Protein AF-A0A539CPX5-F1 (afdb_monomer_lite)

pLDDT: mean 76.92, std 12.01, range [37.75, 88.25]

Sequence (90 aa):
MAAAEVQALAQMNARHQDALERCAAALAGKPDGPWRAAGIDPEGMDLACGDQTARIVFPRRIRTLEELIEIVPPLAEAARRTPSGPAPDA

Foldseek 3Di:
DVVVVVVVQVVCCVVCQVLQQLLCCQQQLDDRARWGFPDDAQQWTWIDGPPDIGTHGQPGGDDDPVVVVVRSVVSSVSSVVRPSDRPDDD

Secondary structure (DSSP, 8-state):
-HHHHHHHHHHHHHHHHHHHHHHHHHHS-PPSS--EEEEEETTEEEEEETTEEEEEE-SS---SHHHHHHHHHHHHHHHHHS--PPPP--

Structure (mmCIF, N/CA/C/O backbone):
data_AF-A0A539CPX5-F1
#
_entry.id   AF-A0A539CPX5-F1
#
loop_
_atom_site.group_PDB
_atom_site.id
_atom_site.type_symbol
_atom_site.label_atom_id
_atom_site.label_alt_id
_atom_site.label_comp_id
_atom_site.label_asym_id
_atom_site.label_entity_id
_atom_site.label_seq_id
_atom_site.pdbx_PDB_ins_code
_atom_site.Cartn_x
_atom_site.Cartn_y
_atom_site.Cartn_z
_atom_site.occupancy
_atom_site.B_iso_or_equiv
_atom_site.auth_seq_id
_atom_site.auth_comp_id
_atom_site.auth_asym_id
_atom_site.auth_atom_id
_atom_site.pdbx_PDB_model_num
ATOM 1 N N . MET A 1 1 ? 5.526 -19.356 -14.663 1.00 54.25 1 MET A N 1
ATOM 2 C CA . MET A 1 1 ? 5.670 -17.883 -14.657 1.00 54.25 1 MET A CA 1
ATOM 3 C C . MET A 1 1 ? 4.902 -17.234 -13.503 1.00 54.25 1 MET A C 1
ATOM 5 O O . MET A 1 1 ? 5.519 -16.454 -12.802 1.00 54.25 1 MET A O 1
ATOM 9 N N . ALA A 1 2 ? 3.668 -17.645 -13.176 1.00 58.59 2 ALA A N 1
ATOM 10 C CA . ALA A 1 2 ? 2.937 -17.122 -12.004 1.00 58.59 2 ALA A CA 1
ATOM 11 C C . ALA A 1 2 ? 3.612 -17.362 -10.629 1.00 58.59 2 ALA A C 1
ATOM 13 O O . ALA A 1 2 ? 3.503 -16.536 -9.732 1.00 58.59 2 ALA A O 1
ATOM 14 N N . ALA A 1 3 ? 4.353 -18.464 -10.455 1.00 63.31 3 ALA A N 1
ATOM 15 C CA . ALA A 1 3 ? 4.976 -18.791 -9.167 1.00 63.31 3 ALA A CA 1
ATOM 16 C C . ALA A 1 3 ? 6.061 -17.788 -8.725 1.00 63.31 3 ALA A C 1
ATOM 18 O O . ALA A 1 3 ? 6.174 -17.508 -7.537 1.00 63.31 3 ALA A O 1
ATOM 19 N N . ALA A 1 4 ? 6.833 -17.228 -9.664 1.00 70.19 4 ALA A N 1
ATOM 20 C CA . ALA A 1 4 ? 7.901 -16.279 -9.345 1.00 70.19 4 ALA A CA 1
ATOM 21 C C . ALA A 1 4 ? 7.342 -14.926 -8.881 1.00 70.19 4 ALA A C 1
ATOM 23 O O . ALA A 1 4 ? 7.880 -14.315 -7.963 1.00 70.19 4 ALA A O 1
ATOM 24 N N . GLU A 1 5 ? 6.232 -14.493 -9.477 1.00 65.81 5 GLU A N 1
ATOM 25 C CA . GLU A 1 5 ? 5.555 -13.242 -9.132 1.00 65.81 5 GLU A CA 1
ATOM 26 C C . GLU A 1 5 ? 4.922 -13.323 -7.737 1.00 65.81 5 GLU A C 1
ATOM 28 O O . GLU A 1 5 ? 5.143 -12.450 -6.902 1.00 65.81 5 GLU A O 1
ATOM 33 N N . VAL A 1 6 ? 4.252 -14.441 -7.430 1.00 72.50 6 VAL A N 1
ATOM 34 C CA . VAL A 1 6 ? 3.713 -14.724 -6.088 1.00 72.50 6 VAL A CA 1
ATOM 35 C C . VAL A 1 6 ? 4.824 -14.751 -5.035 1.00 72.50 6 VAL A C 1
ATOM 37 O O . VAL A 1 6 ? 4.659 -14.219 -3.937 1.00 72.50 6 VAL A O 1
ATOM 40 N N . GLN A 1 7 ? 5.977 -15.336 -5.363 1.00 75.44 7 GLN A N 1
ATOM 41 C CA . GLN A 1 7 ? 7.110 -15.416 -4.444 1.00 75.44 7 GLN A CA 1
ATOM 42 C C . GLN A 1 7 ? 7.779 -14.050 -4.228 1.00 75.44 7 GLN A C 1
ATOM 44 O O . GLN A 1 7 ? 8.141 -13.722 -3.098 1.00 75.44 7 GLN A O 1
ATOM 49 N N . ALA A 1 8 ? 7.893 -13.231 -5.277 1.00 75.94 8 ALA A N 1
ATOM 50 C CA . ALA A 1 8 ? 8.390 -11.860 -5.183 1.00 75.94 8 ALA A CA 1
ATOM 51 C C . ALA A 1 8 ? 7.462 -10.985 -4.328 1.00 75.94 8 ALA A C 1
ATOM 53 O O . ALA A 1 8 ? 7.939 -10.252 -3.461 1.00 75.94 8 ALA A O 1
ATOM 54 N N . LEU A 1 9 ? 6.142 -11.122 -4.494 1.00 76.50 9 LEU A N 1
ATOM 55 C CA . LEU A 1 9 ? 5.155 -10.424 -3.668 1.00 76.50 9 LEU A CA 1
ATOM 56 C C . LEU A 1 9 ? 5.243 -10.858 -2.200 1.00 76.50 9 LEU A C 1
ATOM 58 O O . LEU A 1 9 ? 5.216 -10.024 -1.298 1.00 76.50 9 LEU A O 1
ATOM 62 N N . ALA A 1 10 ? 5.398 -12.161 -1.948 1.00 79.12 10 ALA A N 1
ATOM 63 C CA . ALA A 1 10 ? 5.584 -12.691 -0.601 1.00 79.12 10 ALA A CA 1
ATOM 64 C C . ALA A 1 10 ? 6.876 -12.167 0.043 1.00 79.12 10 ALA A C 1
ATOM 66 O O . ALA A 1 10 ? 6.871 -11.805 1.218 1.00 79.12 10 ALA A O 1
ATOM 67 N N . GLN A 1 11 ? 7.968 -12.070 -0.719 1.00 79.69 11 GLN A N 1
ATOM 68 C CA . GLN A 1 11 ? 9.237 -11.533 -0.233 1.00 79.69 11 GLN A CA 1
ATOM 69 C C . GLN A 1 11 ? 9.156 -10.025 0.038 1.00 79.69 11 GLN A C 1
ATOM 71 O O . GLN A 1 11 ? 9.679 -9.557 1.050 1.00 79.69 11 GLN A O 1
ATOM 76 N N . MET A 1 12 ? 8.468 -9.272 -0.826 1.00 78.38 12 MET A N 1
ATOM 77 C CA . MET A 1 12 ? 8.183 -7.853 -0.618 1.00 78.38 12 MET A CA 1
ATOM 78 C C . MET A 1 12 ? 7.356 -7.655 0.654 1.00 78.38 12 MET A C 1
ATOM 80 O O . MET A 1 12 ? 7.749 -6.877 1.519 1.00 78.38 12 MET A O 1
ATOM 84 N N . ASN A 1 13 ? 6.273 -8.418 0.814 1.00 81.69 13 ASN A N 1
ATOM 85 C CA . ASN A 1 13 ? 5.442 -8.385 2.013 1.00 81.69 13 ASN A CA 1
ATOM 86 C C . ASN A 1 13 ? 6.241 -8.759 3.264 1.00 81.69 13 ASN A C 1
ATOM 88 O O . ASN A 1 13 ? 6.148 -8.051 4.251 1.00 81.69 13 ASN A O 1
ATOM 92 N N . ALA A 1 14 ? 7.086 -9.792 3.226 1.00 81.25 14 ALA A N 1
ATOM 93 C CA . ALA A 1 14 ? 7.898 -10.188 4.378 1.00 81.25 14 ALA A CA 1
ATOM 94 C C . ALA A 1 14 ? 8.959 -9.140 4.761 1.00 81.25 14 ALA A C 1
ATOM 96 O O . ALA A 1 14 ? 9.215 -8.920 5.941 1.00 81.25 14 ALA A O 1
ATOM 97 N N . ARG A 1 15 ? 9.584 -8.480 3.777 1.00 78.69 15 ARG A N 1
ATOM 98 C CA . ARG A 1 15 ? 10.622 -7.465 4.019 1.00 78.69 15 ARG A CA 1
ATOM 99 C C . ARG A 1 15 ? 10.044 -6.117 4.444 1.00 78.69 15 ARG A C 1
ATOM 101 O O . ARG A 1 15 ? 10.699 -5.380 5.177 1.00 78.69 15 ARG A O 1
ATOM 108 N N . HIS A 1 16 ? 8.849 -5.790 3.962 1.00 78.31 16 HIS A N 1
ATOM 109 C CA . HIS A 1 16 ? 8.232 -4.481 4.144 1.00 78.31 16 HIS A CA 1
ATOM 110 C C . HIS A 1 16 ? 6.982 -4.508 5.027 1.00 78.31 16 HIS A C 1
ATOM 112 O O . HIS A 1 16 ? 6.368 -3.457 5.177 1.00 78.31 16 HIS A O 1
ATOM 118 N N . GLN A 1 17 ? 6.633 -5.645 5.645 1.00 78.88 17 GLN A N 1
ATOM 119 C CA . GLN A 1 17 ? 5.408 -5.810 6.441 1.00 78.88 17 GLN A CA 1
ATOM 120 C C . GLN A 1 17 ? 5.229 -4.662 7.436 1.00 78.88 17 GLN A C 1
ATOM 122 O O . GLN A 1 17 ? 4.258 -3.927 7.368 1.00 78.88 17 GL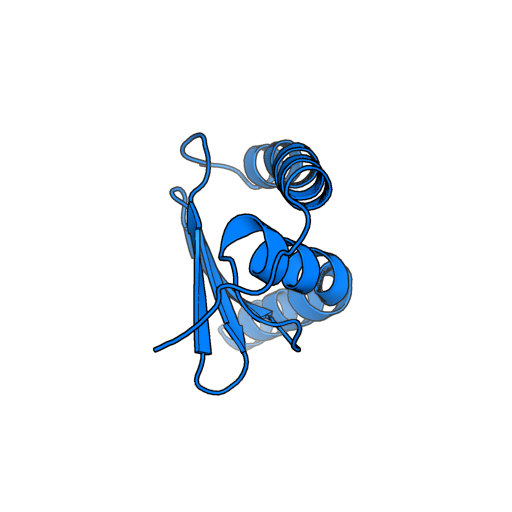N A O 1
ATOM 127 N N . ASP A 1 18 ? 6.245 -4.412 8.255 1.00 77.94 18 ASP A N 1
ATOM 128 C CA . ASP A 1 18 ? 6.228 -3.395 9.309 1.00 77.94 18 ASP A CA 1
ATOM 129 C C . ASP A 1 18 ? 6.022 -1.957 8.775 1.00 77.94 18 ASP A C 1
ATOM 131 O O . ASP A 1 18 ? 5.445 -1.093 9.436 1.00 77.94 18 ASP A O 1
ATOM 135 N N . ALA A 1 19 ? 6.463 -1.682 7.542 1.00 79.62 19 ALA A N 1
ATOM 136 C CA . ALA A 1 19 ? 6.195 -0.411 6.872 1.00 79.62 19 ALA A CA 1
ATOM 137 C C . ALA A 1 19 ? 4.762 -0.348 6.316 1.00 79.62 19 ALA A C 1
ATOM 139 O O . ALA A 1 19 ? 4.132 0.706 6.381 1.00 79.62 19 ALA A O 1
ATOM 140 N N . LEU A 1 20 ? 4.241 -1.461 5.788 1.00 79.75 20 LEU A N 1
ATOM 141 C CA . LEU A 1 20 ? 2.873 -1.557 5.273 1.00 79.75 20 LEU A CA 1
ATOM 142 C C . LEU A 1 20 ? 1.836 -1.427 6.393 1.00 79.75 20 LEU A C 1
ATOM 144 O O . LEU A 1 20 ? 0.862 -0.700 6.218 1.00 79.75 20 LEU A O 1
ATOM 148 N N . GLU A 1 21 ? 2.068 -2.059 7.544 1.00 81.44 21 GLU A N 1
ATOM 149 C CA . GLU A 1 21 ? 1.204 -1.970 8.729 1.00 81.44 21 GLU A CA 1
ATOM 150 C C . GLU A 1 21 ? 1.080 -0.524 9.216 1.00 81.44 21 GLU A C 1
ATOM 152 O O . GLU A 1 21 ? -0.023 0.010 9.333 1.00 81.44 21 GLU A O 1
ATOM 157 N N . ARG A 1 22 ? 2.218 0.162 9.372 1.00 79.19 22 ARG A N 1
ATOM 158 C CA . ARG A 1 22 ? 2.249 1.572 9.784 1.00 79.19 22 ARG A CA 1
ATOM 159 C C . ARG A 1 22 ? 1.594 2.500 8.769 1.00 79.19 22 ARG A C 1
ATOM 161 O O . ARG A 1 22 ? 0.886 3.432 9.148 1.00 79.19 22 ARG A O 1
ATOM 168 N N . CYS A 1 23 ? 1.812 2.256 7.480 1.00 78.38 23 CYS A N 1
ATOM 169 C CA . CYS A 1 23 ? 1.165 3.029 6.429 1.00 78.38 23 CYS A CA 1
ATOM 170 C C . CYS A 1 23 ? -0.354 2.800 6.404 1.00 78.38 23 CYS A C 1
ATOM 172 O O . CYS A 1 23 ? -1.094 3.768 6.265 1.00 78.38 23 CYS A O 1
ATOM 174 N N . ALA A 1 24 ? -0.841 1.568 6.579 1.00 81.12 24 ALA A N 1
ATOM 175 C CA . ALA A 1 24 ? -2.276 1.296 6.661 1.00 81.12 24 ALA A CA 1
ATOM 176 C C . ALA A 1 24 ? -2.915 1.997 7.864 1.00 81.12 24 ALA A C 1
ATOM 178 O O . ALA A 1 24 ? -3.952 2.648 7.720 1.00 81.12 24 ALA A O 1
ATOM 179 N N . ALA A 1 25 ? -2.273 1.916 9.030 1.00 79.56 25 ALA A N 1
ATOM 180 C CA . ALA A 1 25 ? -2.809 2.514 10.238 1.00 79.56 25 ALA A CA 1
ATOM 181 C C . ALA A 1 25 ? -2.882 4.040 10.144 1.00 79.56 25 ALA A C 1
ATOM 183 O O . ALA A 1 25 ? -3.924 4.643 10.394 1.00 79.56 25 ALA A O 1
ATOM 184 N N . ALA A 1 26 ? -1.802 4.674 9.696 1.00 78.44 26 ALA A N 1
ATOM 185 C CA . ALA A 1 26 ? -1.714 6.124 9.722 1.00 78.44 26 ALA A CA 1
ATOM 186 C C . ALA A 1 26 ? -2.238 6.835 8.464 1.00 78.44 26 ALA A C 1
ATOM 188 O O . ALA A 1 26 ? -2.687 7.975 8.563 1.00 78.44 26 ALA A O 1
ATOM 189 N N . LEU A 1 27 ? -2.175 6.209 7.281 1.00 75.31 27 LEU A N 1
ATOM 190 C CA . LEU A 1 27 ? -2.650 6.823 6.030 1.00 75.31 27 LEU A CA 1
ATOM 191 C C . LEU A 1 27 ? -4.086 6.426 5.697 1.00 75.31 27 LEU A C 1
ATOM 193 O O . LEU A 1 27 ? -4.830 7.250 5.174 1.00 75.31 27 LEU A O 1
ATOM 197 N N . ALA A 1 28 ? -4.478 5.183 5.988 1.00 74.50 28 ALA A N 1
ATOM 198 C CA . ALA A 1 28 ? -5.839 4.705 5.744 1.00 74.50 28 ALA A CA 1
ATOM 199 C C . ALA A 1 28 ? -6.727 4.733 7.001 1.00 74.50 28 ALA A C 1
ATOM 201 O O . ALA A 1 28 ? -7.904 4.381 6.913 1.00 74.50 28 ALA A O 1
ATOM 202 N N . GLY A 1 29 ? -6.185 5.146 8.157 1.00 73.88 29 GLY A N 1
ATOM 203 C CA . GLY A 1 29 ? -6.926 5.249 9.418 1.00 73.88 29 GLY A CA 1
ATOM 204 C C . GLY A 1 29 ? -7.442 3.903 9.924 1.00 73.88 29 GLY A C 1
ATOM 205 O O . GLY A 1 29 ? -8.494 3.838 10.559 1.00 73.88 29 GLY A O 1
ATOM 206 N N . LYS A 1 30 ? -6.769 2.809 9.560 1.00 80.25 30 LYS A N 1
ATOM 207 C CA . LYS A 1 30 ? -7.186 1.454 9.914 1.00 80.25 30 LYS A CA 1
ATOM 208 C C . LYS A 1 30 ? -6.542 0.991 11.226 1.00 80.25 30 LYS A C 1
ATOM 210 O O . LYS A 1 30 ? -5.507 1.514 11.617 1.00 80.25 30 LYS A O 1
ATOM 215 N N . PRO A 1 31 ? -7.129 0.013 11.930 1.00 74.81 31 PRO A N 1
ATOM 216 C CA . PRO A 1 31 ? -6.461 -0.581 13.081 1.00 74.81 31 PRO A CA 1
ATOM 217 C C . PRO A 1 31 ? -5.153 -1.270 12.668 1.00 74.81 31 PRO A C 1
ATOM 219 O O . PRO A 1 31 ? -5.030 -1.778 11.545 1.00 74.81 31 PRO A O 1
ATOM 222 N N . ASP A 1 32 ? -4.193 -1.312 13.594 1.00 74.19 32 ASP A N 1
ATOM 223 C CA . ASP A 1 32 ? -2.995 -2.138 13.447 1.00 74.19 32 ASP A CA 1
ATOM 224 C C . ASP A 1 32 ? -3.389 -3.601 13.203 1.00 74.19 32 ASP A C 1
ATOM 226 O O . ASP A 1 32 ? -4.347 -4.128 13.774 1.00 74.19 32 ASP A O 1
ATOM 230 N N . GLY A 1 33 ? -2.650 -4.264 12.324 1.00 78.69 33 GLY A N 1
ATOM 231 C CA . GLY A 1 33 ? -2.936 -5.628 11.902 1.00 78.69 33 GLY A CA 1
ATOM 232 C C . GLY A 1 33 ? -1.941 -6.089 10.845 1.00 78.69 33 GLY A C 1
ATOM 233 O O . GLY A 1 33 ? -1.166 -5.266 10.369 1.00 78.69 33 GLY A O 1
ATOM 234 N N . PRO A 1 34 ? -1.944 -7.378 10.462 1.00 82.94 34 PRO A N 1
ATOM 235 C CA . PRO A 1 34 ? -1.010 -7.944 9.487 1.00 82.94 34 PRO A CA 1
ATOM 236 C C . PRO A 1 34 ? -1.319 -7.491 8.047 1.00 82.94 34 PRO A C 1
ATOM 238 O O . PRO A 1 34 ? -1.688 -8.300 7.190 1.00 82.94 34 PRO A O 1
ATOM 241 N N . TRP A 1 35 ? -1.181 -6.192 7.780 1.00 86.81 35 TRP A N 1
ATOM 242 C CA . TRP A 1 35 ? -1.410 -5.580 6.476 1.00 86.81 35 TRP A CA 1
ATOM 243 C C . TRP A 1 35 ? -0.369 -6.048 5.465 1.00 86.81 35 TRP A C 1
ATOM 245 O O . TRP A 1 35 ? 0.840 -6.009 5.699 1.00 86.81 35 TRP A O 1
ATOM 255 N N . ARG A 1 36 ? -0.850 -6.483 4.302 1.00 86.31 36 ARG A N 1
ATOM 256 C CA . ARG A 1 36 ? -0.022 -6.969 3.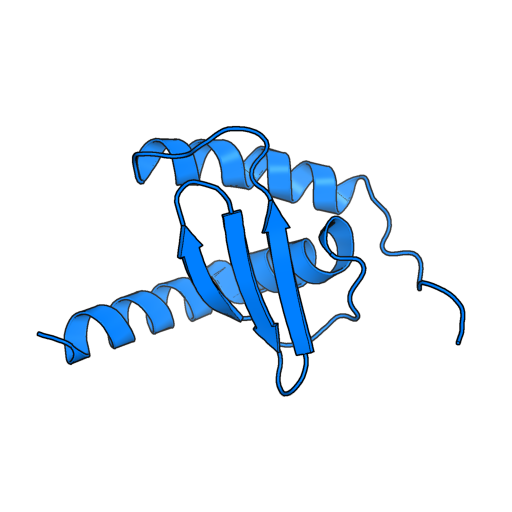196 1.00 86.31 36 ARG A CA 1
ATOM 257 C C . ARG A 1 36 ? -0.430 -6.283 1.913 1.00 86.31 36 ARG A C 1
ATOM 259 O O . ARG A 1 36 ? -1.618 -6.077 1.687 1.00 86.31 36 ARG A O 1
ATOM 266 N N . ALA A 1 37 ? 0.537 -5.986 1.056 1.00 85.88 37 ALA A N 1
ATOM 267 C CA . ALA A 1 37 ? 0.256 -5.510 -0.283 1.00 85.88 37 ALA A CA 1
ATOM 268 C C . ALA A 1 37 ? -0.458 -6.615 -1.064 1.00 85.88 37 ALA A C 1
ATOM 270 O O . ALA A 1 37 ? 0.075 -7.718 -1.232 1.00 85.88 37 ALA A O 1
ATOM 271 N N . ALA A 1 38 ? -1.677 -6.303 -1.493 1.00 86.25 38 ALA A N 1
ATOM 272 C CA . ALA A 1 38 ? -2.504 -7.129 -2.361 1.00 86.25 38 ALA A CA 1
ATOM 273 C C . ALA A 1 38 ? -2.361 -6.701 -3.829 1.00 86.25 38 ALA A C 1
ATOM 275 O O . ALA A 1 38 ? -2.457 -7.541 -4.720 1.00 86.25 38 ALA A O 1
ATOM 276 N N . GLY A 1 39 ? -2.080 -5.417 -4.070 1.00 85.38 39 GLY A N 1
ATOM 277 C CA . GLY A 1 39 ? -1.886 -4.855 -5.402 1.00 85.38 39 GLY A CA 1
ATOM 278 C C . GLY A 1 39 ? -1.105 -3.547 -5.353 1.00 85.38 39 GLY A C 1
ATOM 279 O O . GLY A 1 39 ? -1.145 -2.819 -4.361 1.00 85.38 39 GLY A O 1
ATOM 280 N N . ILE A 1 40 ? -0.360 -3.260 -6.416 1.00 84.56 40 ILE A N 1
ATOM 281 C CA . ILE A 1 40 ? 0.342 -1.989 -6.600 1.00 84.56 40 ILE A CA 1
ATOM 282 C C . ILE A 1 40 ? 0.036 -1.511 -8.011 1.00 84.56 40 ILE A C 1
ATOM 284 O O . ILE A 1 40 ? 0.313 -2.217 -8.978 1.00 84.56 40 ILE A O 1
ATOM 288 N N . ASP A 1 41 ? -0.474 -0.291 -8.111 1.00 86.38 41 ASP A N 1
ATOM 289 C CA . ASP A 1 41 ? -0.743 0.398 -9.363 1.00 86.38 41 ASP A CA 1
ATOM 290 C C . ASP A 1 41 ? 0.014 1.730 -9.406 1.00 86.38 41 ASP A C 1
ATOM 292 O O . ASP A 1 41 ? 0.384 2.286 -8.371 1.00 86.38 41 ASP A O 1
ATOM 296 N N . PRO A 1 42 ? 0.159 2.337 -10.593 1.00 86.25 42 PRO A N 1
ATOM 297 C CA . PRO A 1 42 ? 0.704 3.682 -10.735 1.00 86.25 42 PRO A CA 1
ATOM 298 C C . PRO A 1 42 ? 0.046 4.753 -9.859 1.00 86.25 42 PRO A C 1
ATOM 300 O O . PRO A 1 42 ? 0.664 5.772 -9.575 1.00 86.25 42 PRO A O 1
ATOM 303 N N . GLU A 1 43 ? -1.215 4.574 -9.471 1.00 86.38 43 GLU A N 1
ATOM 304 C CA . GLU A 1 43 ? -1.992 5.581 -8.736 1.00 86.38 43 GLU A CA 1
ATOM 305 C C . GLU A 1 43 ? -2.034 5.320 -7.224 1.00 86.38 43 GLU A C 1
ATOM 307 O O . GLU A 1 43 ? -2.422 6.201 -6.455 1.00 86.38 43 GLU A O 1
ATOM 312 N N . GLY A 1 44 ? -1.634 4.130 -6.777 1.00 88.12 44 GLY A N 1
ATOM 313 C CA . GLY A 1 44 ? -1.714 3.756 -5.374 1.00 88.12 44 GLY A CA 1
ATOM 314 C C . GLY A 1 44 ? -1.374 2.298 -5.106 1.00 88.12 44 GLY A C 1
ATOM 315 O O . GLY A 1 44 ? -1.103 1.517 -6.012 1.00 88.12 44 GLY A O 1
ATOM 316 N N . MET A 1 45 ? -1.417 1.931 -3.832 1.00 87.81 45 MET A N 1
ATOM 317 C CA . MET A 1 45 ? -1.169 0.575 -3.357 1.00 87.81 45 MET A CA 1
ATOM 318 C C . MET A 1 45 ? -2.360 0.082 -2.545 1.00 87.81 45 MET A C 1
ATOM 320 O O . MET A 1 45 ? -2.830 0.777 -1.642 1.00 87.81 45 MET A O 1
ATOM 324 N N . ASP A 1 46 ? -2.819 -1.124 -2.855 1.00 88.00 46 ASP A N 1
ATOM 325 C CA . ASP A 1 46 ? -3.843 -1.831 -2.099 1.00 88.00 46 ASP A CA 1
ATOM 326 C C . ASP A 1 46 ? -3.207 -2.721 -1.047 1.00 88.00 46 ASP A C 1
ATOM 328 O O . ASP A 1 46 ? -2.349 -3.562 -1.333 1.00 88.00 46 ASP A O 1
ATOM 332 N N . LEU A 1 47 ? -3.683 -2.558 0.178 1.00 88.25 47 LEU A N 1
ATOM 333 C CA . LEU A 1 47 ? -3.343 -3.368 1.327 1.00 88.25 47 LEU A CA 1
ATOM 334 C C . LEU A 1 47 ? -4.565 -4.176 1.758 1.00 88.25 47 LEU A C 1
ATOM 336 O O . LEU A 1 47 ? -5.686 -3.669 1.785 1.00 88.25 47 LEU A O 1
ATOM 340 N N . ALA A 1 48 ? -4.337 -5.425 2.140 1.00 88.25 48 ALA A N 1
ATOM 341 C CA . ALA A 1 48 ? -5.348 -6.308 2.698 1.00 88.25 48 ALA A CA 1
ATOM 342 C C . ALA A 1 48 ? -4.899 -6.839 4.064 1.00 88.25 48 ALA A C 1
ATOM 344 O O . ALA A 1 48 ? -3.724 -7.158 4.265 1.00 88.25 48 ALA A O 1
ATOM 345 N N . CYS A 1 49 ? -5.849 -6.941 4.990 1.00 87.50 49 CYS A N 1
ATOM 346 C CA . CYS A 1 49 ? -5.679 -7.489 6.330 1.00 87.50 49 CYS A CA 1
ATOM 347 C C . CYS A 1 49 ? -6.942 -8.275 6.720 1.00 87.50 49 CYS A C 1
ATOM 349 O O . CYS A 1 49 ? -7.909 -7.709 7.232 1.00 87.50 49 CYS A O 1
ATOM 351 N N . GLY A 1 50 ? -6.942 -9.589 6.469 1.00 85.19 50 GLY A N 1
ATOM 352 C CA . GLY A 1 50 ? -8.130 -10.429 6.668 1.00 85.19 50 GLY A CA 1
ATOM 353 C C . GLY A 1 50 ? -9.287 -9.958 5.783 1.00 85.19 50 GLY A C 1
ATOM 354 O O . GLY A 1 50 ? -9.117 -9.847 4.572 1.00 85.19 50 GLY A O 1
ATOM 355 N N . ASP A 1 51 ? -10.427 -9.637 6.395 1.00 83.94 51 ASP A N 1
ATOM 356 C CA . ASP A 1 51 ? -11.616 -9.093 5.720 1.00 83.94 51 ASP A CA 1
ATOM 357 C C . ASP A 1 51 ? -11.536 -7.581 5.433 1.00 83.94 51 ASP A C 1
ATOM 359 O O . ASP A 1 51 ? -12.441 -7.009 4.825 1.00 83.94 51 ASP A O 1
ATOM 363 N N . GLN A 1 52 ? -10.474 -6.904 5.880 1.00 85.00 52 GLN A N 1
ATOM 364 C CA . GLN A 1 52 ? -10.307 -5.466 5.689 1.00 85.00 52 GLN A CA 1
ATOM 365 C C . GLN A 1 52 ? -9.381 -5.153 4.514 1.00 85.00 52 GLN A C 1
ATOM 367 O O . GLN A 1 52 ? -8.350 -5.796 4.316 1.00 85.00 52 GLN A O 1
ATOM 372 N N . THR A 1 53 ? -9.710 -4.089 3.785 1.00 87.56 53 THR A N 1
ATOM 373 C CA . THR A 1 53 ? -8.879 -3.534 2.713 1.00 87.56 53 THR A CA 1
ATOM 374 C C . THR A 1 53 ? -8.606 -2.051 2.952 1.00 87.56 53 THR A C 1
ATOM 376 O O . THR A 1 53 ? -9.444 -1.326 3.498 1.00 87.56 53 THR A O 1
ATOM 379 N N . ALA A 1 54 ? -7.435 -1.591 2.529 1.00 86.50 54 ALA A N 1
ATOM 380 C CA . ALA A 1 54 ? -6.998 -0.206 2.615 1.00 86.50 54 ALA A CA 1
ATOM 381 C C . ALA A 1 54 ? -6.297 0.194 1.316 1.00 86.50 54 ALA A C 1
ATOM 383 O O . ALA A 1 54 ? -5.424 -0.524 0.841 1.00 86.50 54 ALA A O 1
ATOM 384 N N . ARG A 1 55 ? -6.647 1.355 0.759 1.00 87.00 55 ARG A N 1
ATOM 385 C CA . ARG A 1 55 ? -5.984 1.924 -0.420 1.00 87.00 55 ARG A CA 1
ATOM 386 C C . ARG A 1 55 ? -5.132 3.102 0.021 1.00 87.00 55 ARG A C 1
ATOM 388 O O . ARG A 1 55 ? -5.647 4.054 0.602 1.00 87.00 55 ARG A O 1
ATOM 395 N N . ILE A 1 5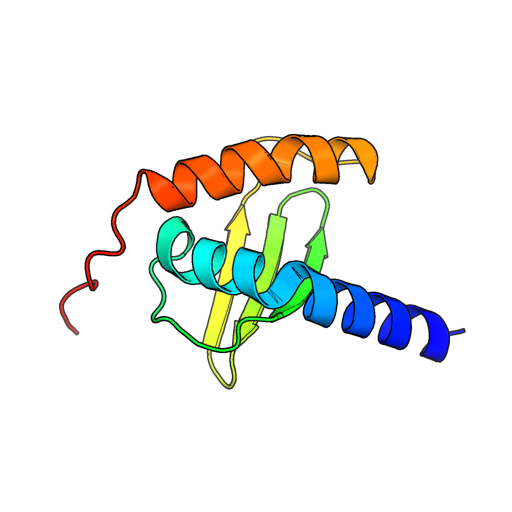6 ? -3.846 3.061 -0.297 1.00 85.25 56 ILE A N 1
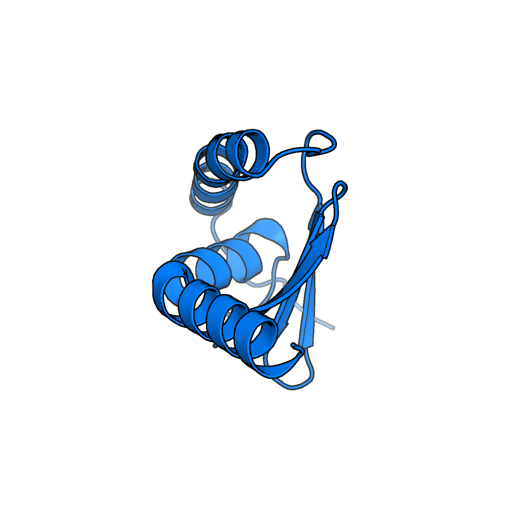ATOM 396 C CA . ILE A 1 56 ? -2.945 4.204 -0.162 1.00 85.25 56 ILE A CA 1
ATOM 397 C C . ILE A 1 56 ? -2.863 4.880 -1.523 1.00 85.25 56 ILE A C 1
ATOM 399 O O . ILE A 1 56 ? -2.371 4.286 -2.480 1.00 85.25 56 ILE A O 1
ATOM 403 N N . VAL A 1 57 ? -3.339 6.118 -1.617 1.00 85.25 57 VAL A N 1
ATOM 404 C CA . VAL A 1 57 ? -3.228 6.920 -2.841 1.00 85.25 57 VAL A CA 1
ATOM 405 C C . VAL A 1 57 ? -1.846 7.560 -2.892 1.00 85.25 57 VAL A C 1
ATOM 407 O O . VAL A 1 57 ? -1.402 8.176 -1.921 1.00 85.25 57 VAL A O 1
ATOM 410 N N . PHE A 1 58 ? -1.156 7.421 -4.022 1.00 85.44 58 PHE A N 1
ATOM 411 C CA . PHE A 1 58 ? 0.135 8.070 -4.204 1.00 85.44 58 PHE A CA 1
ATOM 412 C C . PHE A 1 58 ? -0.049 9.560 -4.516 1.00 85.44 58 PHE A C 1
ATOM 414 O O . PHE A 1 58 ? -0.937 9.925 -5.286 1.00 85.44 58 PHE A O 1
ATOM 421 N N . PRO A 1 59 ? 0.807 10.447 -3.972 1.00 81.31 59 PRO A N 1
ATOM 422 C CA . PRO A 1 59 ? 0.711 11.886 -4.229 1.00 81.31 59 PRO A CA 1
ATOM 423 C C . PRO A 1 59 ? 1.010 12.245 -5.692 1.00 81.31 59 PRO A C 1
ATOM 425 O O . PRO A 1 59 ? 0.639 13.317 -6.164 1.00 81.31 59 PRO A O 1
ATOM 428 N N . ARG A 1 60 ? 1.694 11.350 -6.412 1.00 84.12 60 ARG A N 1
ATOM 429 C CA . ARG A 1 60 ? 1.978 11.437 -7.844 1.00 84.12 60 ARG A CA 1
ATOM 430 C C . ARG A 1 60 ? 1.853 10.056 -8.472 1.00 84.12 60 ARG A C 1
ATOM 432 O O . ARG A 1 60 ? 2.094 9.055 -7.802 1.00 84.12 60 ARG A O 1
ATOM 439 N N . ARG A 1 61 ? 1.518 10.013 -9.763 1.00 86.38 61 ARG A N 1
ATOM 440 C CA . ARG A 1 61 ? 1.481 8.759 -10.518 1.00 86.38 61 ARG A CA 1
ATOM 441 C C . ARG A 1 61 ? 2.901 8.207 -10.682 1.00 86.38 61 ARG A C 1
ATOM 443 O O . ARG A 1 61 ? 3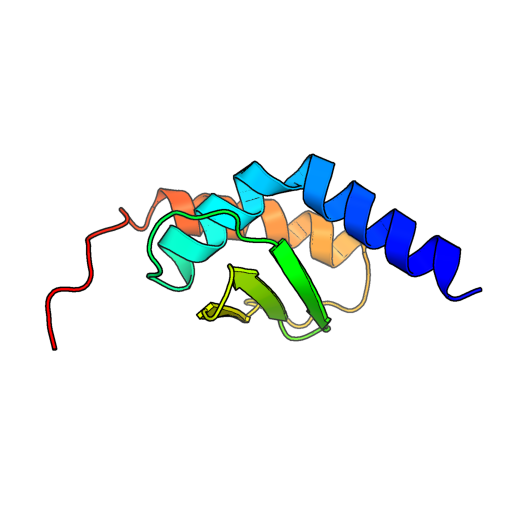.766 8.918 -11.178 1.00 86.38 61 ARG A O 1
ATOM 450 N N . ILE A 1 62 ? 3.094 6.947 -10.318 1.00 88.00 62 ILE A N 1
ATOM 451 C CA . ILE A 1 62 ? 4.360 6.211 -10.352 1.00 88.00 62 ILE A CA 1
ATOM 452 C C . ILE A 1 62 ? 4.415 5.350 -11.610 1.00 88.00 62 ILE A C 1
ATOM 454 O O . ILE A 1 62 ? 3.479 4.611 -11.897 1.00 88.00 62 ILE A O 1
ATOM 458 N N . ARG A 1 63 ? 5.491 5.431 -12.391 1.00 85.06 63 ARG A N 1
ATOM 459 C CA . ARG A 1 63 ? 5.670 4.620 -13.608 1.00 85.06 63 ARG A CA 1
ATOM 460 C C . ARG A 1 63 ? 6.835 3.648 -13.517 1.00 85.06 63 ARG A C 1
ATOM 462 O O . ARG A 1 63 ? 6.889 2.715 -14.315 1.00 85.06 63 ARG A O 1
ATOM 469 N N . THR A 1 64 ? 7.746 3.852 -12.571 1.00 83.88 64 THR A N 1
ATOM 470 C CA . THR A 1 64 ? 8.925 3.001 -12.383 1.00 83.88 64 THR A CA 1
ATOM 471 C C . THR A 1 64 ? 9.084 2.561 -10.930 1.00 83.88 64 THR A C 1
ATOM 473 O O . THR A 1 64 ? 8.555 3.172 -10.001 1.00 83.88 64 THR A O 1
ATOM 476 N N . LEU A 1 65 ? 9.843 1.482 -10.726 1.00 79.44 65 LEU A N 1
ATOM 477 C CA . LEU A 1 65 ? 10.184 0.994 -9.390 1.00 79.44 65 LEU A CA 1
ATOM 478 C C . LEU A 1 65 ? 11.020 2.018 -8.603 1.00 79.44 65 LEU A C 1
ATOM 480 O O . LEU A 1 65 ? 10.868 2.129 -7.392 1.00 79.44 65 LEU A O 1
ATOM 484 N N . GLU A 1 66 ? 11.875 2.781 -9.287 1.00 83.19 66 GLU A N 1
ATOM 485 C CA . GLU A 1 66 ? 12.649 3.869 -8.679 1.00 83.19 66 GLU A CA 1
ATOM 486 C C . GLU A 1 66 ? 11.726 4.940 -8.099 1.00 83.19 66 GLU A C 1
ATOM 488 O O . GLU A 1 66 ? 11.862 5.283 -6.929 1.00 83.19 66 GLU A O 1
ATOM 493 N N . GLU A 1 67 ? 10.721 5.386 -8.861 1.00 85.12 67 GLU A N 1
ATOM 494 C CA . GLU A 1 67 ? 9.730 6.342 -8.365 1.00 85.12 67 GLU A CA 1
ATOM 495 C C . GLU A 1 67 ? 8.962 5.787 -7.153 1.00 85.12 67 GLU A C 1
ATOM 497 O O . GLU A 1 67 ? 8.708 6.526 -6.202 1.00 85.12 67 GLU A O 1
ATOM 502 N N . LEU A 1 68 ? 8.631 4.487 -7.142 1.00 81.75 68 LEU A N 1
ATOM 503 C CA . LEU A 1 68 ? 8.005 3.840 -5.984 1.00 81.75 68 LEU A CA 1
ATOM 504 C C . LEU A 1 68 ? 8.911 3.936 -4.748 1.00 81.75 68 LEU A C 1
ATOM 506 O O . LEU A 1 68 ? 8.464 4.356 -3.682 1.00 81.75 68 LEU A O 1
ATOM 510 N N . ILE A 1 69 ? 10.190 3.582 -4.892 1.00 82.38 69 ILE A N 1
ATOM 511 C CA . ILE A 1 69 ? 11.176 3.642 -3.806 1.00 82.38 69 ILE A CA 1
ATOM 512 C C . ILE A 1 69 ? 11.360 5.084 -3.315 1.00 82.38 69 ILE A C 1
ATOM 514 O O . ILE A 1 69 ? 11.481 5.296 -2.110 1.00 82.38 69 ILE A O 1
ATOM 518 N N . GLU A 1 70 ? 11.323 6.077 -4.205 1.00 84.50 70 GLU A N 1
ATOM 519 C CA . GLU A 1 70 ? 11.402 7.495 -3.838 1.00 84.50 70 GLU A CA 1
ATOM 520 C C . GLU A 1 70 ? 10.192 7.981 -3.030 1.00 84.50 70 GLU A C 1
ATOM 522 O O . GLU A 1 70 ? 10.351 8.827 -2.148 1.00 84.50 70 GLU A O 1
ATOM 527 N N . ILE A 1 71 ? 8.978 7.491 -3.318 1.00 83.12 71 ILE A N 1
ATOM 528 C CA . ILE A 1 71 ? 7.766 7.953 -2.620 1.00 83.12 71 ILE A CA 1
ATOM 529 C C . ILE A 1 71 ? 7.464 7.206 -1.317 1.00 83.12 71 ILE A C 1
ATOM 531 O O . ILE A 1 71 ? 6.698 7.706 -0.494 1.00 83.12 71 ILE A O 1
ATOM 535 N N . VAL A 1 72 ? 8.061 6.036 -1.086 1.00 77.25 72 VAL A N 1
ATOM 536 C CA . VAL A 1 72 ? 7.848 5.265 0.151 1.00 77.25 72 VAL A CA 1
ATOM 537 C C . VAL A 1 72 ? 8.320 6.023 1.408 1.00 77.25 72 VAL A C 1
ATOM 539 O O . VAL A 1 72 ? 7.546 6.092 2.364 1.00 77.25 72 VAL A O 1
ATOM 542 N N . PRO A 1 73 ? 9.521 6.638 1.459 1.00 81.75 73 PRO A N 1
ATOM 543 C CA . PRO A 1 73 ? 9.960 7.423 2.612 1.00 81.75 73 PRO A CA 1
ATOM 544 C C . PRO A 1 73 ? 9.032 8.589 2.996 1.00 81.75 73 PRO A C 1
ATOM 546 O O . PRO A 1 73 ? 8.691 8.670 4.179 1.00 81.75 73 PRO A O 1
ATOM 549 N N . PRO A 1 74 ? 8.577 9.466 2.072 1.00 80.81 74 PRO A N 1
ATOM 550 C CA . PRO A 1 74 ? 7.648 10.537 2.428 1.00 80.81 74 PRO A CA 1
ATOM 551 C C . PRO A 1 74 ? 6.264 10.014 2.831 1.00 80.81 74 PRO A C 1
ATOM 553 O O . PRO A 1 74 ? 5.660 10.588 3.734 1.00 80.81 74 PRO A O 1
ATOM 556 N N . LEU A 1 75 ? 5.778 8.905 2.255 1.00 76.00 75 LEU A N 1
ATOM 557 C CA . LEU A 1 75 ? 4.551 8.243 2.726 1.00 76.00 75 LEU A CA 1
ATOM 558 C C . LEU A 1 75 ? 4.707 7.712 4.158 1.00 76.00 75 LEU A C 1
ATOM 560 O O . LEU A 1 75 ? 3.840 7.938 5.000 1.00 76.00 75 LEU A O 1
ATOM 564 N N . ALA A 1 76 ? 5.835 7.069 4.462 1.00 76.06 76 ALA A N 1
ATOM 565 C CA . ALA A 1 76 ? 6.143 6.588 5.805 1.00 76.06 76 ALA A CA 1
ATOM 566 C C . ALA A 1 76 ? 6.344 7.740 6.805 1.00 76.06 76 ALA A C 1
ATOM 568 O O . ALA A 1 76 ? 6.055 7.593 7.990 1.00 76.06 76 ALA A O 1
ATOM 569 N N . GLU A 1 77 ? 6.842 8.896 6.364 1.00 80.00 77 GLU A N 1
ATOM 570 C CA . GLU A 1 77 ? 6.926 10.084 7.213 1.00 80.00 77 GLU A CA 1
ATOM 571 C C . GLU A 1 77 ? 5.559 10.724 7.455 1.00 80.00 77 GLU A C 1
ATOM 573 O O . GLU A 1 77 ? 5.262 11.082 8.594 1.00 80.00 77 GLU A O 1
ATOM 578 N N . ALA A 1 78 ? 4.708 10.814 6.431 1.00 75.25 78 ALA A N 1
ATOM 579 C CA . ALA A 1 78 ? 3.325 11.253 6.586 1.00 75.25 78 ALA A CA 1
ATOM 580 C C . ALA A 1 78 ? 2.574 10.344 7.573 1.00 75.25 78 ALA A C 1
ATOM 582 O O . ALA A 1 78 ? 1.924 10.842 8.488 1.00 75.25 78 ALA A O 1
ATOM 583 N N . ALA A 1 79 ? 2.782 9.029 7.475 1.00 73.50 79 ALA A N 1
ATOM 584 C CA . ALA A 1 79 ? 2.277 8.050 8.430 1.00 73.50 79 ALA A CA 1
ATOM 585 C C . ALA A 1 79 ? 2.781 8.295 9.869 1.00 73.50 79 ALA A C 1
ATOM 587 O O . ALA A 1 79 ? 2.047 8.120 10.830 1.00 73.50 79 ALA A O 1
ATOM 588 N N . ARG A 1 80 ? 4.028 8.742 10.054 1.00 70.00 80 ARG A N 1
ATOM 589 C CA . ARG A 1 80 ? 4.543 9.098 11.391 1.00 70.00 80 ARG A CA 1
ATOM 590 C C . ARG A 1 80 ? 3.955 10.400 11.941 1.00 70.00 80 ARG A C 1
ATOM 592 O O . ARG A 1 80 ? 3.867 10.552 13.155 1.00 70.00 80 ARG A O 1
ATOM 599 N N . ARG A 1 81 ? 3.632 11.362 11.071 1.00 70.69 81 ARG A N 1
ATOM 600 C CA . ARG A 1 81 ? 3.112 12.687 11.459 1.00 70.69 81 ARG A CA 1
ATOM 601 C C . ARG A 1 81 ? 1.620 12.684 11.743 1.00 70.69 81 ARG A C 1
ATOM 603 O O . ARG A 1 81 ? 1.166 13.538 12.498 1.00 70.69 81 ARG A O 1
ATOM 610 N N . THR A 1 82 ? 0.883 11.751 11.156 1.00 60.41 82 THR A N 1
ATOM 611 C CA . THR A 1 82 ? -0.494 11.463 11.536 1.00 60.41 82 THR A CA 1
ATOM 612 C C . THR A 1 82 ? -0.444 10.502 12.719 1.00 60.41 82 THR A C 1
ATOM 614 O O . THR A 1 82 ? -0.228 9.309 12.502 1.00 60.41 82 THR A O 1
ATOM 617 N N . PRO A 1 83 ? -0.584 10.961 13.981 1.00 51.50 83 PRO A N 1
ATOM 618 C CA . PRO A 1 83 ? -0.794 10.018 15.064 1.00 51.50 83 PRO A CA 1
ATOM 619 C C . PRO A 1 83 ? -2.028 9.200 14.693 1.00 51.50 83 PRO A C 1
ATOM 621 O O . PRO A 1 83 ? -3.064 9.776 14.355 1.00 51.50 83 PRO A O 1
ATOM 624 N N . SER A 1 84 ? -1.885 7.874 14.701 1.00 51.31 84 SER A N 1
ATOM 625 C CA . SER A 1 84 ? -3.008 6.944 14.641 1.00 51.31 84 SER A CA 1
ATOM 626 C C . SER A 1 84 ? -3.895 7.241 15.851 1.00 51.31 84 SER A C 1
ATOM 628 O O . SER A 1 84 ? -3.689 6.739 16.953 1.00 51.31 84 SER A O 1
ATOM 630 N N . GLY A 1 85 ? -4.796 8.203 15.683 1.00 44.25 85 GLY A N 1
ATOM 631 C CA . GLY A 1 85 ? -5.921 8.409 16.565 1.00 44.25 85 GLY A CA 1
ATOM 632 C C . GLY A 1 85 ? -6.967 7.385 16.150 1.00 44.25 85 GLY A C 1
ATOM 633 O O . GLY A 1 85 ? -7.242 7.290 14.950 1.00 44.25 85 GLY A O 1
ATOM 634 N N . PRO A 1 86 ? -7.539 6.612 17.088 1.00 42.69 86 PRO A N 1
ATOM 635 C CA . PRO A 1 86 ? -8.642 5.731 16.748 1.00 42.69 86 PRO A CA 1
ATOM 636 C C . PRO A 1 86 ? -9.726 6.602 16.115 1.00 42.69 86 PRO A C 1
ATOM 638 O O . PRO A 1 86 ? -10.090 7.625 16.693 1.00 42.69 86 PRO 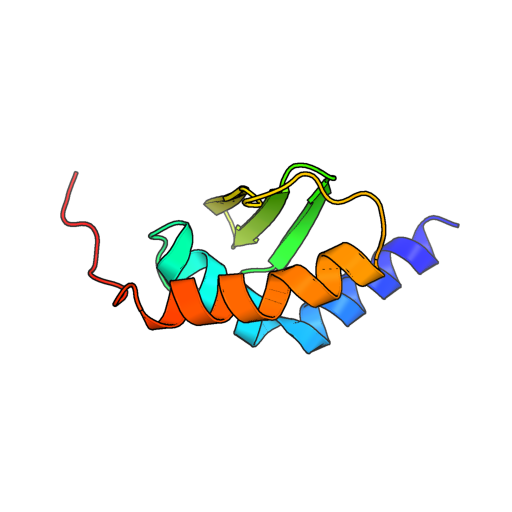A O 1
ATOM 641 N N . ALA A 1 87 ? -10.221 6.243 14.932 1.00 40.72 87 ALA A N 1
ATOM 642 C CA . ALA A 1 87 ? -11.489 6.799 14.488 1.00 40.72 87 ALA A CA 1
ATOM 643 C C . ALA A 1 87 ? -12.551 6.342 15.509 1.00 40.72 87 ALA A C 1
ATOM 645 O O . ALA A 1 87 ? -12.712 5.130 15.683 1.00 40.72 87 ALA A O 1
ATOM 646 N N . PRO A 1 88 ? -13.220 7.257 16.236 1.00 49.56 88 PRO A N 1
ATOM 647 C CA . PRO A 1 88 ? -14.339 6.889 17.082 1.00 49.56 88 PRO A CA 1
ATOM 648 C C . PRO A 1 88 ? -15.595 6.666 16.222 1.00 49.56 88 PRO A C 1
ATOM 650 O O . PRO A 1 88 ? -15.911 7.487 15.364 1.00 49.56 88 PRO A O 1
ATOM 653 N N . ASP A 1 89 ? -16.259 5.547 16.520 1.00 43.22 89 ASP A N 1
ATOM 654 C CA . ASP A 1 89 ? -17.666 5.162 16.318 1.00 43.22 89 ASP A CA 1
ATOM 655 C C . ASP A 1 89 ? -18.325 5.182 14.924 1.00 43.22 89 ASP A C 1
ATOM 657 O O . ASP A 1 89 ? -18.488 6.218 14.278 1.00 43.22 89 ASP A O 1
ATOM 661 N N . ALA A 1 90 ? -18.885 4.016 14.569 1.00 37.75 90 ALA A N 1
ATOM 662 C CA . ALA A 1 90 ? -20.327 3.857 14.343 1.00 37.75 90 ALA A CA 1
ATOM 663 C C . ALA A 1 90 ? -20.775 2.435 14.721 1.00 37.75 90 ALA A C 1
ATOM 665 O O . ALA A 1 90 ? -20.074 1.476 14.320 1.00 37.75 90 ALA A O 1
#

Radius of gyration: 13.31 Å; chains: 1; bounding box: 33×32×32 Å